Protein AF-A0A5C6PA19-F1 (afdb_monomer)

Foldseek 3Di:
DDPVVVVVVVQVVLLVVLVVVCVPDVVSVPPPVDRSDPDDDDDDDDVVPDDDDPVFDDKDWAADPVQWDDWDDPPPDIDTDGDPVDPRTDIDDDPPDD

Organism: NCBI:txid433684

Nearest PDB structures (foldseek):
  3czv-assembly1_A  TM=8.277E-01  e=5.116E-03  Homo sapiens
  1crm-assembly1_A  TM=8.323E-01  e=7.594E-03  Homo sapiens
  2hfw-assembly1_A  TM=8.216E-01  e=9.252E-03  Homo sapiens
  3uyn-assembly1_A  TM=8.341E-01  e=2.833E-02  Homo sapiens

Structure (mmCIF, N/CA/C/O backbone):
data_AF-A0A5C6PA19-F1
#
_entry.id   AF-A0A5C6PA19-F1
#
loop_
_atom_site.group_PDB
_atom_site.id
_atom_site.type_symbol
_atom_site.label_atom_id
_atom_site.label_alt_id
_atom_site.label_comp_id
_atom_site.label_asym_id
_atom_site.label_entity_id
_atom_site.label_seq_id
_atom_site.pdbx_PDB_ins_code
_atom_site.Cartn_x
_atom_site.Cartn_y
_atom_site.Cartn_z
_atom_site.occupancy
_atom_site.B_iso_or_equiv
_atom_site.auth_seq_id
_atom_site.auth_comp_id
_atom_site.auth_asym_id
_atom_site.auth_atom_id
_atom_site.pdbx_PDB_mode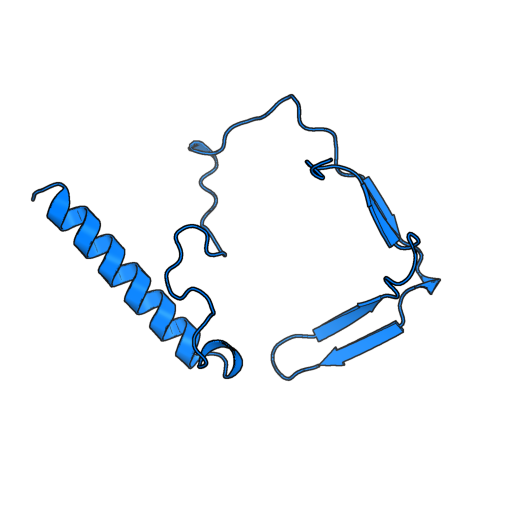l_num
ATOM 1 N N . MET A 1 1 ? -21.056 -23.449 -30.269 1.00 53.66 1 MET A N 1
ATOM 2 C CA . MET A 1 1 ? -19.850 -23.217 -29.449 1.00 53.66 1 MET A CA 1
ATOM 3 C C . MET A 1 1 ? -20.098 -23.839 -28.096 1.00 53.66 1 MET A C 1
ATOM 5 O O . MET A 1 1 ? -21.144 -23.583 -27.508 1.00 53.66 1 MET A O 1
ATOM 9 N N . SER A 1 2 ? -19.210 -24.737 -27.690 1.00 68.88 2 SER A N 1
ATOM 10 C CA . SER A 1 2 ? -19.299 -25.479 -26.436 1.00 68.88 2 SER A CA 1
ATOM 11 C C . SER A 1 2 ? -18.780 -24.629 -25.271 1.00 68.88 2 SER A C 1
ATOM 13 O O . SER A 1 2 ? -17.985 -23.710 -25.463 1.00 68.88 2 SER A O 1
ATOM 15 N N . SER A 1 3 ? -19.197 -24.950 -24.044 1.00 61.25 3 SER A N 1
ATOM 16 C CA . SER A 1 3 ? -18.668 -24.322 -22.822 1.00 61.25 3 SER A CA 1
ATOM 17 C C . SER A 1 3 ? -17.154 -24.527 -22.658 1.00 61.25 3 SER A C 1
ATOM 19 O O . SER A 1 3 ? -16.506 -23.730 -21.983 1.00 61.25 3 SER A O 1
ATOM 21 N N . SER A 1 4 ? -16.596 -25.573 -23.276 1.00 56.31 4 SER A N 1
ATOM 22 C CA . SER A 1 4 ? -15.151 -25.823 -23.354 1.00 56.31 4 SER A CA 1
ATOM 23 C C . SER A 1 4 ? -14.421 -24.753 -24.164 1.00 56.31 4 SER A C 1
ATOM 25 O O . SER A 1 4 ? -13.386 -24.257 -23.731 1.00 56.31 4 SER A O 1
ATOM 27 N N . 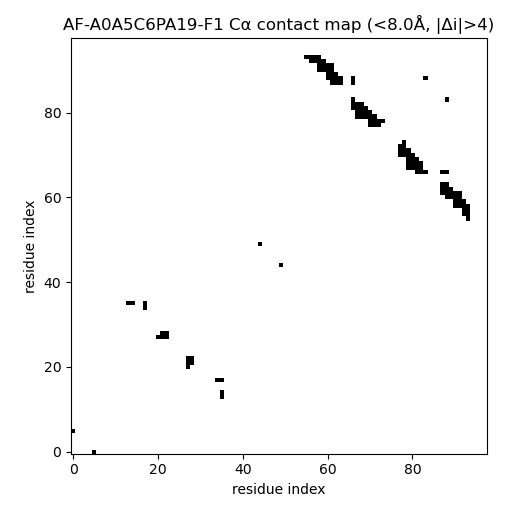ASP A 1 5 ? -15.003 -24.342 -25.291 1.00 48.75 5 ASP A N 1
ATOM 28 C CA . ASP A 1 5 ? -14.379 -23.415 -26.241 1.00 48.75 5 ASP A CA 1
ATOM 29 C C . ASP A 1 5 ? -14.279 -22.005 -25.629 1.00 48.75 5 ASP A C 1
ATOM 31 O O . ASP A 1 5 ? -13.290 -21.299 -25.806 1.00 48.75 5 ASP A O 1
ATOM 3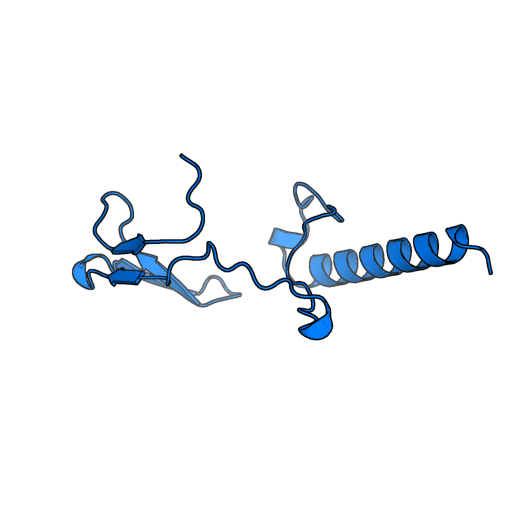5 N N . LEU A 1 6 ? -15.285 -21.618 -24.833 1.00 53.72 6 LEU A N 1
ATOM 36 C CA . LEU A 1 6 ? -15.305 -20.363 -24.071 1.00 53.72 6 LEU A CA 1
ATOM 37 C C . LEU A 1 6 ? -14.227 -20.323 -22.975 1.00 53.72 6 LEU A C 1
ATOM 39 O O . LEU A 1 6 ? -13.579 -19.294 -22.791 1.00 53.72 6 LEU A O 1
ATOM 43 N N . ALA A 1 7 ? -14.020 -21.430 -22.257 1.00 56.28 7 ALA A N 1
ATOM 44 C CA . ALA A 1 7 ? -12.996 -21.521 -21.215 1.00 56.28 7 ALA A CA 1
ATOM 45 C C . ALA A 1 7 ? -11.573 -21.512 -21.802 1.00 56.28 7 ALA A C 1
ATOM 47 O O . ALA A 1 7 ? -10.660 -20.916 -21.226 1.00 56.28 7 ALA A O 1
ATOM 48 N N . GLU A 1 8 ? -11.384 -22.139 -22.964 1.00 56.66 8 GLU A N 1
ATOM 49 C CA . GLU A 1 8 ? -10.104 -22.154 -23.671 1.00 56.66 8 GLU A CA 1
ATOM 50 C C . GLU A 1 8 ? -9.731 -20.760 -24.198 1.00 56.66 8 GLU A C 1
ATOM 52 O O . GLU A 1 8 ? -8.602 -20.310 -23.993 1.00 56.66 8 GLU A O 1
ATOM 57 N N . MET A 1 9 ? -10.689 -20.021 -24.769 1.00 58.91 9 MET A N 1
ATOM 58 C CA . MET A 1 9 ? -10.486 -18.630 -25.201 1.00 58.91 9 MET A CA 1
ATOM 59 C C . MET A 1 9 ? -10.120 -17.698 -24.033 1.00 58.91 9 MET A C 1
ATOM 61 O O . MET A 1 9 ? -9.221 -16.866 -24.169 1.00 58.91 9 MET A O 1
ATOM 65 N N . ASP A 1 10 ? -10.757 -17.866 -22.871 1.00 63.34 10 ASP A N 1
ATOM 66 C CA . ASP A 1 10 ? -10.445 -17.088 -21.665 1.00 63.34 10 ASP A CA 1
ATOM 67 C C . ASP A 1 10 ? -9.040 -17.427 -21.119 1.00 63.34 10 ASP A C 1
ATOM 69 O O . ASP A 1 10 ? -8.277 -16.546 -20.719 1.00 63.34 10 ASP A O 1
ATOM 73 N N . CYS A 1 11 ? -8.625 -18.698 -21.195 1.00 55.12 11 CYS A N 1
ATOM 74 C CA . CYS A 1 11 ? -7.261 -19.121 -20.862 1.00 55.12 11 CYS A CA 1
ATOM 75 C C . CYS A 1 11 ? -6.207 -18.492 -21.790 1.00 55.12 11 CYS A C 1
ATOM 77 O O . CYS A 1 11 ? -5.171 -18.014 -21.318 1.00 55.12 11 CYS A O 1
ATOM 79 N N . VAL A 1 12 ? -6.461 -18.479 -23.102 1.00 60.22 12 VAL A N 1
ATOM 80 C CA . VAL A 1 12 ? -5.556 -17.886 -24.100 1.00 60.22 12 VAL A CA 1
ATOM 81 C C . VAL A 1 12 ? -5.405 -16.383 -23.866 1.00 60.22 12 VAL A C 1
ATOM 83 O O . VAL A 1 12 ? -4.279 -15.898 -23.760 1.00 60.22 12 VAL A O 1
ATOM 86 N N . SER A 1 13 ? -6.510 -15.660 -23.663 1.00 62.59 13 SER A N 1
ATOM 87 C CA . SER A 1 13 ? -6.466 -14.219 -23.394 1.00 62.59 13 SER A CA 1
ATOM 88 C C . SER A 1 13 ? -5.693 -13.882 -22.110 1.00 62.59 13 SER A C 1
ATOM 90 O O . SER A 1 13 ? -4.924 -12.917 -22.084 1.00 62.59 13 SER A O 1
ATOM 92 N N . ARG A 1 14 ? -5.830 -14.694 -21.051 1.00 62.34 14 ARG A N 1
ATOM 93 C CA . ARG A 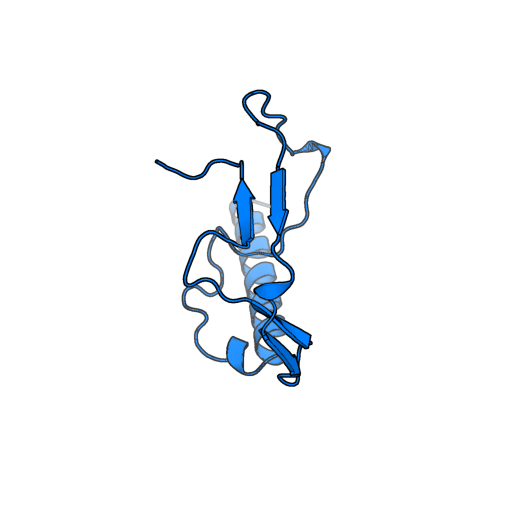1 14 ? -5.066 -14.527 -19.800 1.00 62.34 14 ARG A CA 1
ATOM 94 C C . ARG A 1 14 ? -3.566 -14.757 -19.999 1.00 62.34 14 ARG A C 1
ATOM 96 O O . ARG A 1 14 ? -2.756 -14.040 -19.412 1.00 62.34 14 ARG A O 1
ATOM 103 N N . LYS A 1 15 ? -3.182 -15.724 -20.841 1.00 62.41 15 LYS A N 1
ATOM 104 C CA . LYS A 1 15 ? -1.774 -15.985 -21.188 1.00 62.41 15 LYS A CA 1
ATOM 105 C C . LYS A 1 15 ? -1.154 -14.816 -21.952 1.00 62.41 15 LYS A C 1
ATOM 107 O O . LYS A 1 15 ? -0.034 -14.423 -21.637 1.00 62.41 15 LYS A O 1
ATOM 112 N N . GLU A 1 16 ? -1.873 -14.228 -22.904 1.00 67.69 16 GLU A N 1
ATOM 113 C CA . GLU A 1 16 ? -1.391 -13.067 -23.666 1.00 67.69 16 GLU A CA 1
ATOM 114 C C . GLU A 1 16 ? -1.227 -11.818 -22.788 1.00 67.69 16 GLU A C 1
ATOM 116 O O . GLU A 1 16 ? -0.216 -11.118 -22.884 1.00 67.69 16 GLU A O 1
ATOM 121 N N . ALA A 1 17 ? -2.174 -11.562 -21.879 1.00 64.25 17 ALA A N 1
ATOM 122 C CA . ALA A 1 17 ? -2.074 -10.468 -20.914 1.00 64.25 17 ALA A CA 1
ATOM 123 C C . ALA A 1 17 ? -0.870 -10.645 -19.973 1.00 64.25 17 ALA A C 1
ATOM 125 O O . ALA A 1 17 ? -0.097 -9.705 -19.768 1.00 64.25 17 ALA A O 1
ATOM 126 N N . ALA A 1 18 ? -0.654 -11.864 -19.466 1.00 62.25 18 ALA A N 1
ATOM 127 C CA . ALA A 1 18 ? 0.519 -12.186 -18.661 1.00 62.25 18 ALA A CA 1
ATOM 128 C C . ALA A 1 18 ? 1.819 -11.942 -19.447 1.00 62.25 18 ALA A C 1
ATOM 130 O O . ALA A 1 18 ? 2.704 -11.246 -18.959 1.00 62.25 18 ALA A O 1
ATOM 131 N N . GLN A 1 19 ? 1.912 -12.417 -20.693 1.00 66.19 19 GLN A N 1
ATOM 132 C CA . GLN A 1 19 ? 3.085 -12.207 -21.553 1.00 66.19 19 GLN A CA 1
ATOM 133 C C . GLN A 1 19 ? 3.350 -10.730 -21.868 1.00 66.19 19 GLN A C 1
ATOM 135 O O . GLN A 1 19 ? 4.507 -10.308 -21.912 1.00 66.19 19 GLN A O 1
ATOM 140 N N . ARG A 1 20 ? 2.300 -9.927 -22.080 1.00 66.50 20 ARG A N 1
ATOM 141 C CA . ARG A 1 20 ? 2.433 -8.475 -22.248 1.00 66.50 20 ARG A CA 1
ATOM 142 C C . ARG A 1 20 ? 3.017 -7.841 -20.990 1.00 66.50 20 ARG A C 1
ATOM 144 O O . ARG A 1 20 ? 3.954 -7.058 -21.111 1.00 66.50 20 ARG A O 1
ATOM 151 N N . ASN A 1 21 ? 2.524 -8.213 -19.810 1.00 64.69 21 ASN A N 1
ATOM 152 C CA . ASN A 1 21 ? 3.047 -7.708 -18.544 1.00 64.69 21 ASN A CA 1
ATOM 153 C C . ASN A 1 21 ? 4.518 -8.104 -18.354 1.00 64.69 21 ASN A C 1
ATOM 155 O O . ASN A 1 21 ? 5.336 -7.235 -18.084 1.00 64.69 21 ASN A O 1
ATOM 159 N N . MET A 1 22 ? 4.913 -9.350 -18.638 1.00 65.25 22 MET A N 1
ATOM 160 C CA . MET A 1 22 ? 6.323 -9.779 -18.554 1.00 65.25 22 MET A CA 1
ATOM 161 C C . MET A 1 22 ? 7.281 -8.920 -19.403 1.00 65.25 22 MET A C 1
ATOM 163 O O . MET A 1 22 ? 8.448 -8.760 -19.053 1.00 65.25 22 MET A O 1
ATOM 167 N N . ARG A 1 23 ? 6.811 -8.326 -20.509 1.00 69.06 23 ARG A N 1
ATOM 168 C CA . ARG A 1 23 ? 7.627 -7.442 -21.363 1.00 69.06 23 ARG A CA 1
ATOM 169 C C . ARG A 1 23 ? 7.782 -6.017 -20.821 1.00 69.06 23 ARG A C 1
ATOM 171 O O . ARG A 1 23 ? 8.646 -5.300 -21.313 1.00 69.06 23 ARG A O 1
ATOM 178 N N . LEU A 1 24 ? 6.968 -5.603 -19.849 1.00 69.75 24 LEU A N 1
ATOM 179 C CA . LEU A 1 24 ? 6.941 -4.230 -19.331 1.00 69.75 24 LEU A CA 1
ATOM 180 C C . LEU A 1 24 ? 7.937 -3.981 -18.192 1.00 69.75 24 LEU A C 1
ATOM 182 O O . LEU A 1 24 ? 8.376 -2.847 -18.027 1.00 69.75 24 LEU A O 1
ATOM 186 N N . HIS A 1 25 ? 8.299 -5.007 -17.415 1.00 62.81 25 HIS A N 1
ATOM 187 C CA . HIS A 1 25 ? 9.152 -4.838 -16.239 1.00 62.81 25 HIS A CA 1
ATOM 188 C C . HIS A 1 25 ? 10.092 -6.043 -16.034 1.00 62.81 25 HIS A C 1
ATOM 190 O O . HIS A 1 25 ? 9.613 -7.172 -15.958 1.00 62.81 25 HIS A O 1
ATOM 196 N N . PRO A 1 26 ? 11.412 -5.849 -15.858 1.00 66.06 26 PRO A N 1
ATOM 197 C CA . PRO A 1 26 ? 12.388 -6.912 -15.587 1.00 66.06 26 PRO A CA 1
ATOM 198 C C . PRO A 1 26 ? 12.053 -7.839 -14.403 1.00 66.06 26 PRO A C 1
ATOM 200 O O . PRO A 1 26 ? 12.205 -9.049 -14.527 1.00 66.06 26 PRO A O 1
ATOM 203 N N . MET A 1 27 ? 11.517 -7.337 -13.278 1.00 65.12 27 MET A N 1
ATOM 204 C CA . MET A 1 27 ? 11.005 -8.213 -12.190 1.00 65.12 27 MET A CA 1
ATOM 205 C C . MET A 1 27 ? 9.842 -9.124 -12.613 1.00 65.12 27 MET A C 1
ATOM 207 O O . MET A 1 27 ? 9.598 -10.131 -11.961 1.00 65.12 27 MET A O 1
ATOM 211 N N . TRP A 1 28 ? 9.127 -8.799 -13.690 1.00 66.38 28 TRP A N 1
ATOM 212 C CA . TRP A 1 28 ? 8.079 -9.652 -14.250 1.00 66.38 28 TRP A CA 1
ATOM 213 C C . TRP A 1 28 ? 8.623 -10.612 -15.321 1.00 66.38 28 TRP A C 1
ATOM 215 O O . TRP A 1 28 ? 7.865 -11.425 -15.832 1.00 66.38 28 TRP A O 1
ATOM 225 N N . GLN A 1 29 ? 9.919 -10.550 -15.663 1.00 57.53 29 GLN A N 1
ATOM 226 C CA . GLN A 1 29 ? 10.570 -11.465 -16.616 1.00 57.53 29 GLN A CA 1
ATOM 227 C C . GLN A 1 29 ? 11.050 -12.771 -15.973 1.00 57.53 29 GLN A C 1
ATOM 229 O O . GLN A 1 29 ? 11.234 -13.766 -16.674 1.00 57.53 29 GLN A O 1
ATOM 234 N N . GLN A 1 30 ? 11.266 -12.785 -14.655 1.00 57.91 30 GLN A N 1
ATOM 235 C CA . GLN A 1 30 ? 11.497 -14.029 -13.920 1.00 57.91 30 GLN A CA 1
ATOM 236 C C . GLN A 1 30 ? 10.182 -14.814 -13.826 1.00 57.91 30 GLN A C 1
ATOM 238 O O . GLN A 1 30 ? 9.115 -14.219 -14.003 1.00 57.91 30 GLN A O 1
ATOM 243 N N . PRO A 1 31 ? 10.207 -16.133 -13.556 1.00 54.41 31 PRO A N 1
ATOM 244 C CA . PRO A 1 31 ? 8.983 -16.853 -13.256 1.00 54.41 31 PRO A CA 1
ATOM 245 C C . PRO A 1 31 ? 8.299 -16.141 -12.088 1.00 54.41 31 PRO A C 1
ATOM 247 O O . PRO A 1 31 ? 8.753 -16.226 -10.948 1.00 54.41 31 PRO A O 1
ATOM 250 N N . ILE A 1 32 ? 7.221 -15.402 -12.374 1.00 57.75 32 ILE A N 1
ATOM 251 C CA . ILE A 1 32 ? 6.256 -14.996 -11.353 1.00 57.75 32 ILE A CA 1
ATOM 252 C C . ILE A 1 32 ? 5.963 -16.294 -10.609 1.00 57.75 32 ILE A C 1
ATOM 254 O O . ILE A 1 32 ? 5.709 -17.295 -11.269 1.00 57.75 32 ILE A O 1
ATOM 258 N N . ALA A 1 33 ? 6.058 -16.334 -9.280 1.00 56.19 33 ALA A N 1
ATOM 259 C CA . ALA A 1 33 ? 5.949 -17.602 -8.548 1.00 56.19 33 ALA A CA 1
ATOM 260 C C . ALA A 1 33 ? 4.670 -18.395 -8.914 1.00 56.19 33 ALA A C 1
ATOM 262 O O . ALA A 1 33 ? 4.640 -19.615 -8.773 1.00 56.19 33 ALA A O 1
ATOM 263 N N . VAL A 1 34 ? 3.645 -17.710 -9.452 1.00 56.38 34 VAL A N 1
ATOM 264 C CA . VAL A 1 34 ? 2.438 -18.301 -10.042 1.00 56.38 34 VAL A CA 1
ATOM 265 C C . VAL A 1 34 ? 1.969 -17.515 -11.294 1.00 56.38 34 VAL A C 1
ATOM 267 O O . VAL A 1 34 ? 1.037 -16.708 -11.198 1.00 56.38 34 VAL A O 1
ATOM 270 N N . PRO A 1 35 ? 2.556 -17.701 -12.496 1.00 56.69 35 PRO A N 1
ATOM 271 C CA . PRO A 1 35 ? 2.092 -17.019 -13.702 1.00 56.69 35 PRO A CA 1
ATOM 272 C C . PRO A 1 35 ? 0.735 -17.609 -14.111 1.00 56.69 35 PRO A C 1
ATOM 274 O O . PRO A 1 35 ? 0.625 -18.809 -14.354 1.00 56.69 35 PRO A O 1
ATOM 277 N N . GLY A 1 36 ? -0.310 -16.780 -14.175 1.00 59.91 36 GLY A N 1
ATOM 278 C CA . GLY A 1 36 ? -1.669 -17.244 -14.488 1.00 59.91 36 GLY A CA 1
ATOM 279 C C . GLY A 1 36 ? -2.404 -17.908 -13.317 1.00 59.91 36 GLY A C 1
ATOM 280 O O . GLY A 1 36 ? -3.345 -18.670 -13.541 1.00 59.91 36 GLY A O 1
ATOM 281 N N . GLY A 1 37 ? -1.994 -17.633 -12.074 1.00 67.94 37 GLY A N 1
ATOM 282 C CA . GLY A 1 37 ? -2.733 -18.060 -10.886 1.00 67.94 37 GLY A CA 1
ATOM 283 C C . GLY A 1 37 ? -4.184 -17.556 -10.878 1.00 67.94 37 GLY A C 1
ATOM 284 O O . GLY A 1 37 ? -4.489 -16.471 -11.364 1.00 67.94 37 GLY A O 1
ATOM 285 N N . HIS A 1 38 ? -5.087 -18.343 -10.296 1.00 77.00 38 HIS A N 1
ATOM 286 C CA . HIS A 1 38 ? -6.520 -18.035 -10.203 1.00 77.00 38 HIS A CA 1
ATOM 287 C C . HIS A 1 38 ? -6.861 -16.768 -9.387 1.00 77.00 38 HIS A C 1
ATOM 289 O O . HIS A 1 38 ? -7.943 -16.220 -9.570 1.00 77.00 38 HIS A O 1
ATOM 295 N N . CYS A 1 39 ? -5.935 -16.279 -8.552 1.00 83.06 39 CYS A N 1
ATOM 296 C CA . CYS A 1 39 ? -6.106 -15.117 -7.668 1.00 83.06 39 CYS A CA 1
ATOM 297 C C . CYS A 1 39 ? -5.097 -13.991 -7.973 1.00 83.06 39 CYS A C 1
ATOM 299 O O . CYS A 1 39 ? -4.462 -13.457 -7.067 1.00 83.06 39 CYS A O 1
ATOM 301 N N . GLN A 1 40 ? -4.868 -13.682 -9.251 1.00 81.94 40 GLN A N 1
ATOM 302 C CA . GLN A 1 40 ? -3.998 -12.569 -9.652 1.00 81.94 40 GLN A CA 1
ATOM 303 C C . GLN A 1 40 ? -4.745 -11.226 -9.621 1.00 81.94 40 GLN A C 1
ATOM 305 O O . GLN A 1 40 ? -5.895 -11.142 -10.044 1.00 81.94 40 GLN A O 1
ATOM 310 N N . SER A 1 41 ? -4.043 -10.181 -9.183 1.00 84.12 41 SER A N 1
ATOM 311 C CA . SER A 1 41 ? -4.453 -8.774 -9.286 1.00 84.1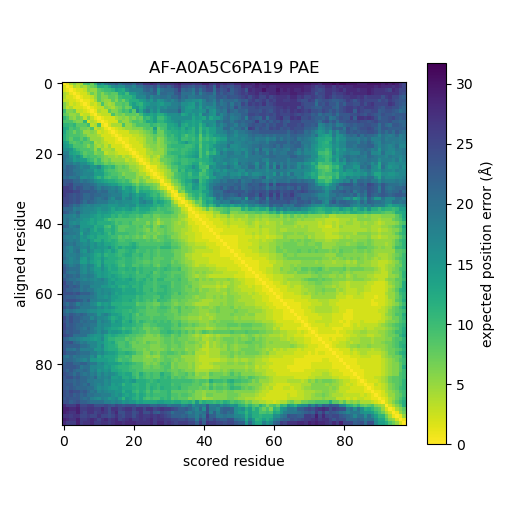2 41 SER A CA 1
ATOM 312 C C . SER A 1 41 ? -3.674 -8.066 -10.411 1.00 84.12 41 SER A C 1
ATOM 314 O O . SER A 1 41 ? -2.581 -8.521 -10.758 1.00 84.12 41 SER A O 1
ATOM 316 N N . PRO A 1 42 ? -4.167 -6.938 -10.962 1.00 87.56 42 PRO A N 1
ATOM 317 C CA . PRO A 1 42 ? -5.463 -6.312 -10.680 1.00 87.56 42 PRO A CA 1
ATOM 318 C C . PRO A 1 42 ? -6.641 -7.083 -11.302 1.00 87.56 42 PRO A C 1
ATOM 320 O O . PRO A 1 42 ? -6.465 -7.821 -12.269 1.00 87.56 42 PRO A O 1
ATOM 323 N N . ILE A 1 43 ? -7.848 -6.871 -10.763 1.00 86.69 43 ILE A N 1
ATOM 324 C CA . ILE A 1 43 ? -9.113 -7.370 -11.327 1.00 86.69 43 ILE A CA 1
ATOM 325 C C . ILE A 1 43 ? -10.040 -6.207 -11.693 1.00 86.69 43 ILE A C 1
ATOM 327 O O . ILE A 1 43 ? -9.948 -5.127 -11.110 1.00 86.69 43 ILE A O 1
ATOM 331 N N . ASP A 1 44 ? -10.963 -6.449 -12.621 1.00 90.94 44 ASP A N 1
ATOM 332 C CA . ASP A 1 44 ? -12.066 -5.527 -12.897 1.00 90.94 44 ASP A CA 1
ATOM 333 C C . ASP A 1 44 ? -13.195 -5.731 -11.873 1.00 90.94 44 ASP A C 1
ATOM 335 O O . ASP A 1 44 ? -13.824 -6.794 -11.812 1.00 90.94 44 ASP A O 1
ATOM 339 N N . ILE A 1 45 ? -13.437 -4.723 -11.032 1.00 94.12 45 ILE A N 1
ATOM 340 C CA . ILE A 1 45 ? -14.466 -4.784 -9.989 1.00 94.12 45 ILE A CA 1
ATOM 341 C C . ILE A 1 45 ? -15.829 -4.482 -10.615 1.00 94.12 45 ILE A C 1
ATOM 343 O O . ILE A 1 45 ? -16.230 -3.332 -10.799 1.00 94.12 45 ILE A O 1
ATOM 347 N 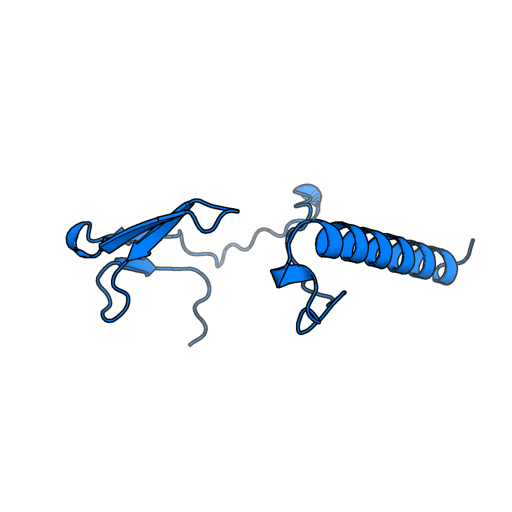N . VAL A 1 46 ? -16.598 -5.536 -10.883 1.00 94.94 46 VAL A N 1
ATOM 348 C CA . VAL A 1 46 ? -17.972 -5.410 -11.382 1.00 94.94 46 VAL A CA 1
ATOM 349 C C . VAL A 1 46 ? -18.932 -5.207 -10.209 1.00 94.94 46 VAL A C 1
ATOM 351 O O . VAL A 1 46 ? -19.368 -6.173 -9.589 1.00 94.94 46 VAL A O 1
ATOM 354 N N . VAL A 1 47 ? -19.330 -3.958 -9.946 1.00 93.94 47 VAL A N 1
ATOM 355 C CA . VAL A 1 47 ? -20.202 -3.569 -8.810 1.00 93.94 47 VAL A CA 1
ATOM 356 C C . VAL A 1 47 ? -21.486 -4.407 -8.712 1.00 93.94 47 VAL A C 1
ATOM 358 O O . VAL A 1 47 ? -21.919 -4.781 -7.633 1.00 93.94 47 VAL A O 1
ATOM 361 N N . ARG A 1 48 ? -22.104 -4.785 -9.837 1.00 96.00 48 ARG A N 1
ATOM 362 C CA . ARG A 1 48 ? -23.322 -5.625 -9.818 1.00 96.00 48 ARG A CA 1
ATOM 363 C C . ARG A 1 48 ? -23.080 -7.076 -9.386 1.00 96.00 48 ARG A C 1
ATOM 365 O O . ARG A 1 48 ? -24.039 -7.784 -9.101 1.00 96.00 48 ARG A O 1
ATOM 372 N N . LYS A 1 49 ? -21.825 -7.526 -9.406 1.00 94.94 49 LYS A N 1
ATOM 373 C CA . LYS A 1 49 ? -21.386 -8.857 -8.969 1.00 94.94 49 LYS A CA 1
ATOM 374 C C . LYS A 1 49 ? -20.708 -8.822 -7.595 1.00 94.94 49 LYS A C 1
ATOM 376 O O . LYS A 1 49 ? -20.377 -9.886 -7.082 1.00 94.94 49 LYS A O 1
ATOM 381 N N . SER A 1 50 ? -20.477 -7.643 -7.011 1.00 93.56 50 SER A N 1
ATOM 382 C CA . SER A 1 50 ? -19.918 -7.542 -5.663 1.00 93.56 50 SER A CA 1
ATOM 383 C C . SER A 1 50 ? -20.971 -7.905 -4.622 1.00 93.56 50 SER A C 1
ATOM 385 O O . SER A 1 50 ? -22.143 -7.560 -4.773 1.00 93.56 50 SER A O 1
ATOM 387 N N . VAL A 1 51 ? -20.543 -8.564 -3.552 1.00 94.69 51 VAL A N 1
ATOM 388 C CA . VAL A 1 51 ? -21.408 -8.970 -2.444 1.00 94.69 51 VAL A CA 1
ATOM 389 C C . VAL A 1 51 ? -21.253 -7.962 -1.311 1.00 94.69 51 VAL A C 1
ATOM 391 O O . VAL A 1 51 ? -20.133 -7.675 -0.895 1.00 94.69 51 VAL A O 1
ATOM 394 N N . PHE A 1 52 ? -22.368 -7.414 -0.824 1.00 92.50 52 PHE A N 1
ATOM 395 C CA . PHE A 1 52 ? -22.362 -6.631 0.409 1.00 92.50 52 PHE A CA 1
ATOM 396 C C . PHE A 1 52 ? -22.267 -7.583 1.599 1.00 92.50 52 PHE A C 1
ATOM 398 O O . PHE A 1 52 ? -23.130 -8.443 1.771 1.00 92.50 52 PHE A O 1
ATOM 405 N N . ASP A 1 53 ? -21.237 -7.405 2.413 1.00 91.56 53 ASP A N 1
ATOM 406 C CA . ASP A 1 53 ? -21.075 -8.111 3.675 1.00 91.56 53 ASP A CA 1
ATOM 407 C C . ASP A 1 53 ? -21.305 -7.115 4.820 1.00 91.56 53 ASP A C 1
ATOM 409 O O . ASP A 1 53 ? -20.598 -6.121 4.947 1.00 91.56 53 ASP A O 1
ATOM 4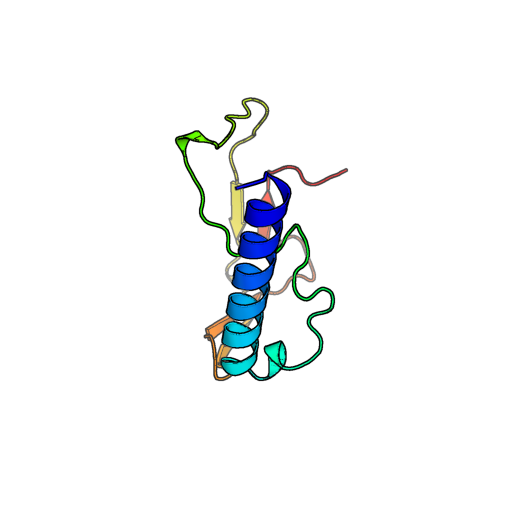13 N N . SER A 1 54 ? -22.345 -7.343 5.627 1.00 91.25 54 SER A N 1
ATOM 414 C CA . SER A 1 54 ? -22.712 -6.478 6.756 1.00 91.25 54 SER A CA 1
ATOM 415 C C . SER A 1 54 ? -21.922 -6.765 8.030 1.00 91.25 54 SER A C 1
ATOM 417 O O . SER A 1 54 ? -21.990 -5.977 8.970 1.00 91.25 54 SER A O 1
ATOM 419 N N . ALA A 1 55 ? -21.205 -7.893 8.099 1.00 89.94 55 ALA A N 1
ATOM 420 C CA . ALA A 1 55 ? -20.285 -8.178 9.201 1.00 89.94 55 ALA A CA 1
ATOM 421 C C . ALA A 1 55 ? -19.031 -7.296 9.120 1.00 89.94 55 ALA A C 1
ATOM 423 O O . ALA A 1 55 ? -18.206 -7.269 10.040 1.00 89.94 55 ALA A O 1
ATOM 424 N N . LEU A 1 56 ? -18.907 -6.557 8.017 1.00 87.38 56 LEU A N 1
ATOM 425 C CA . LEU A 1 56 ? -17.785 -5.713 7.758 1.00 87.38 56 LEU A CA 1
ATOM 426 C C . LEU A 1 56 ? -17.731 -4.510 8.763 1.00 87.38 56 LEU A C 1
ATOM 428 O O . LEU A 1 56 ? -18.574 -3.619 8.714 1.00 87.38 56 LEU A O 1
ATOM 432 N N . LYS A 1 57 ? -16.676 -4.414 9.606 1.00 87.88 57 LYS A N 1
ATOM 433 C CA . LYS A 1 57 ? -16.282 -3.232 10.424 1.00 87.88 57 LYS A CA 1
ATOM 434 C C . LYS A 1 57 ? -15.545 -2.095 9.661 1.00 87.88 57 LYS A C 1
ATOM 436 O O . LYS A 1 57 ? -14.617 -2.380 8.927 1.00 87.88 57 LYS A O 1
ATOM 441 N N . PRO A 1 58 ? -15.834 -0.803 9.889 1.00 88.69 58 PRO A N 1
ATOM 442 C CA . PRO A 1 58 ? -15.165 0.299 9.177 1.00 88.69 58 PRO A CA 1
ATOM 443 C C . PRO A 1 58 ? -13.638 0.334 9.356 1.00 88.69 58 PRO A C 1
ATOM 445 O O . PRO A 1 58 ? -13.189 0.365 10.496 1.00 88.69 58 PRO A O 1
ATOM 448 N N . LEU A 1 59 ? -12.881 0.440 8.252 1.00 89.44 59 LEU A N 1
ATOM 449 C CA . LEU A 1 59 ? -11.418 0.591 8.259 1.00 89.44 59 LEU A CA 1
ATOM 450 C C . LEU A 1 59 ? -10.991 1.822 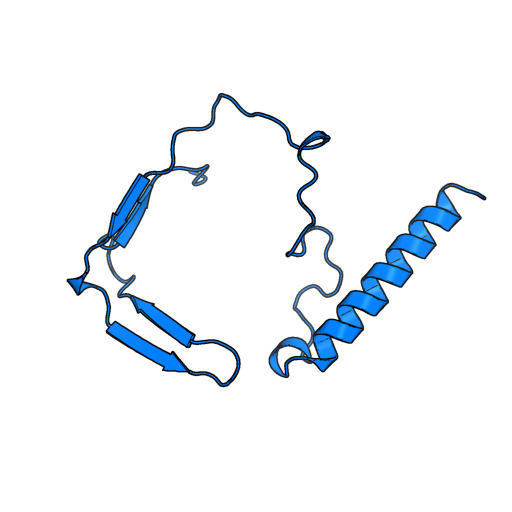9.075 1.00 89.44 59 LEU A C 1
ATOM 452 O O . LEU A 1 59 ? -11.488 2.927 8.847 1.00 89.44 59 LEU A O 1
ATOM 456 N N . ALA A 1 60 ? -10.035 1.633 9.980 1.00 89.44 60 ALA A N 1
ATOM 457 C CA . ALA A 1 60 ? -9.432 2.671 10.800 1.00 89.44 60 ALA A CA 1
ATOM 458 C C . ALA A 1 60 ? -7.912 2.687 10.601 1.00 89.44 60 ALA A C 1
ATOM 460 O O . ALA A 1 60 ? -7.276 1.654 10.399 1.00 89.44 60 ALA A O 1
ATOM 461 N N . THR A 1 61 ? -7.327 3.879 10.635 1.00 91.19 61 THR A N 1
ATOM 462 C CA . THR A 1 61 ? -5.898 4.085 10.389 1.00 91.19 61 THR A CA 1
ATOM 463 C C . THR A 1 61 ? -5.292 4.874 11.534 1.00 91.19 61 THR A C 1
ATOM 465 O O . THR A 1 61 ? -5.848 5.908 11.908 1.00 91.19 61 THR A O 1
ATOM 468 N N . ASP A 1 62 ? -4.152 4.422 12.036 1.00 92.31 62 ASP A N 1
ATOM 469 C CA . ASP A 1 62 ? -3.325 5.160 12.983 1.00 92.31 62 ASP A CA 1
ATOM 470 C C . ASP A 1 62 ? -1.933 5.295 12.372 1.00 92.31 62 ASP A C 1
ATOM 472 O O . ASP A 1 62 ? -1.291 4.285 12.101 1.00 92.31 62 ASP A O 1
ATOM 476 N N . TYR A 1 63 ? -1.515 6.518 12.058 1.00 94.56 63 TYR A N 1
ATOM 477 C CA . TYR A 1 63 ? -0.256 6.778 11.364 1.00 94.56 63 TYR A CA 1
ATOM 478 C C . TYR A 1 63 ? 0.602 7.721 12.190 1.00 94.56 63 TYR A C 1
ATOM 480 O O . TYR A 1 63 ? 0.244 8.887 12.377 1.00 94.56 63 TYR A O 1
ATOM 488 N N . ASP A 1 64 ? 1.764 7.234 12.606 1.00 95.50 64 ASP A N 1
ATOM 489 C CA . ASP A 1 64 ? 2.779 8.047 13.253 1.00 95.50 64 ASP A CA 1
ATOM 490 C C . ASP A 1 64 ? 3.715 8.653 12.189 1.00 95.50 64 ASP A C 1
ATOM 492 O O . ASP A 1 64 ? 4.477 7.920 11.547 1.00 95.50 64 ASP A O 1
ATOM 496 N N . PRO A 1 65 ? 3.704 9.981 11.967 1.00 94.31 65 PRO A N 1
ATOM 497 C CA . PRO A 1 65 ? 4.579 10.614 10.985 1.00 94.31 65 PRO A CA 1
ATOM 498 C C . PRO A 1 65 ? 6.071 10.445 11.313 1.00 94.31 65 PRO A C 1
ATOM 500 O O . PRO A 1 65 ? 6.887 10.531 10.395 1.00 94.31 65 PRO A O 1
ATOM 503 N N . GLU A 1 66 ? 6.437 10.172 12.572 1.00 95.81 66 GLU A N 1
ATOM 504 C CA . GLU A 1 66 ? 7.825 9.913 12.976 1.00 95.81 66 GLU A CA 1
ATOM 505 C C . GLU A 1 66 ? 8.356 8.574 12.445 1.00 95.81 66 GLU A C 1
ATOM 507 O O . GLU A 1 66 ? 9.566 8.364 12.405 1.00 95.81 66 GLU A O 1
ATOM 512 N N . THR A 1 67 ? 7.474 7.681 11.986 1.00 95.75 67 THR A N 1
ATOM 513 C CA . THR A 1 67 ? 7.873 6.404 11.373 1.00 95.75 67 THR A CA 1
ATOM 514 C C . THR A 1 67 ? 8.286 6.538 9.908 1.00 95.75 67 THR A C 1
ATOM 516 O O . THR A 1 67 ? 8.831 5.590 9.355 1.00 95.75 67 THR A O 1
ATOM 519 N N . CYS A 1 68 ? 8.061 7.684 9.255 1.00 96.25 68 CYS A N 1
ATOM 520 C CA . CYS A 1 68 ? 8.469 7.904 7.865 1.00 96.25 68 CYS A CA 1
ATOM 521 C C . CYS A 1 68 ? 10.000 8.005 7.754 1.00 96.25 68 CYS A C 1
ATOM 523 O O . CYS A 1 68 ? 10.609 8.881 8.367 1.00 96.25 68 CYS A O 1
ATOM 525 N N . GLN A 1 69 ? 10.623 7.140 6.950 1.00 95.75 69 GLN A N 1
ATOM 526 C CA . GLN A 1 69 ? 12.082 7.056 6.852 1.00 95.75 69 GLN A CA 1
ATOM 527 C C . GLN A 1 69 ? 12.632 7.717 5.587 1.00 95.75 69 GLN A C 1
ATOM 529 O O . GLN A 1 69 ? 13.401 8.676 5.657 1.00 95.75 69 GLN A O 1
ATOM 534 N N . GLN A 1 70 ? 12.272 7.190 4.414 1.00 95.62 70 GLN A N 1
ATOM 535 C CA . GLN A 1 70 ? 12.873 7.611 3.148 1.00 95.62 70 GLN A CA 1
ATOM 536 C C . GLN A 1 70 ? 11.925 7.475 1.960 1.00 95.62 70 GLN A C 1
ATOM 538 O O . GLN A 1 70 ? 11.038 6.624 1.930 1.00 95.62 70 GLN A O 1
ATOM 543 N N . ILE A 1 71 ? 12.158 8.314 0.948 1.00 97.12 71 ILE A N 1
ATOM 544 C CA . ILE A 1 71 ? 11.516 8.235 -0.364 1.00 97.12 71 ILE A CA 1
ATOM 545 C C . ILE A 1 71 ? 12.549 7.833 -1.414 1.00 97.12 71 ILE A C 1
ATOM 547 O O . ILE A 1 71 ? 13.635 8.410 -1.479 1.00 97.12 71 ILE A O 1
ATOM 551 N N . TRP A 1 72 ? 12.210 6.865 -2.262 1.00 95.12 72 TRP A N 1
ATOM 552 C CA . TRP A 1 72 ? 13.121 6.362 -3.286 1.00 95.12 72 TRP A CA 1
ATOM 553 C C . TRP A 1 72 ? 12.415 6.062 -4.606 1.00 95.12 72 TRP A C 1
ATOM 555 O O . TRP A 1 72 ? 11.248 5.678 -4.653 1.00 95.12 72 TRP A O 1
ATOM 565 N N . ASN A 1 73 ? 13.144 6.269 -5.703 1.00 94.56 73 ASN A N 1
ATOM 566 C CA . ASN A 1 73 ? 12.715 5.953 -7.061 1.00 94.56 73 ASN A CA 1
ATOM 567 C C . ASN A 1 73 ? 13.501 4.734 -7.551 1.00 94.56 73 ASN A C 1
ATOM 569 O O . ASN A 1 73 ? 14.721 4.803 -7.689 1.00 94.56 73 ASN A O 1
ATOM 573 N N . ASN A 1 74 ? 12.804 3.635 -7.829 1.00 88.06 74 ASN A N 1
ATOM 574 C CA . ASN A 1 74 ? 13.417 2.391 -8.305 1.00 88.06 74 ASN A CA 1
ATOM 575 C C . ASN A 1 74 ? 13.437 2.255 -9.844 1.00 88.06 74 ASN A C 1
ATOM 577 O O . ASN A 1 74 ? 13.774 1.193 -10.364 1.00 88.06 74 ASN A O 1
ATOM 581 N N . GLY A 1 75 ? 13.047 3.306 -10.571 1.00 89.00 75 GLY A N 1
ATOM 582 C CA . GLY A 1 75 ? 12.887 3.329 -12.026 1.00 89.00 75 GLY A CA 1
ATOM 583 C C . GLY A 1 75 ? 11.475 2.999 -12.524 1.00 89.00 75 GLY A C 1
ATOM 584 O O . GLY A 1 75 ? 11.219 3.143 -13.718 1.00 89.00 75 GLY A O 1
ATOM 585 N N . TYR A 1 76 ? 10.555 2.603 -11.636 1.00 83.50 76 TYR A N 1
ATOM 586 C CA . TYR A 1 76 ? 9.192 2.168 -11.986 1.00 83.50 76 TYR A CA 1
ATOM 587 C C . TYR A 1 76 ? 8.108 2.828 -11.132 1.00 83.50 76 TYR A C 1
ATOM 589 O O . TYR A 1 76 ? 7.015 3.109 -11.622 1.00 83.50 76 TYR A O 1
ATOM 597 N N . SER A 1 77 ? 8.414 3.098 -9.866 1.00 88.50 77 SER A N 1
ATOM 598 C CA . SER A 1 77 ? 7.548 3.799 -8.924 1.00 88.50 77 SER A CA 1
ATOM 599 C C . SER A 1 77 ? 8.375 4.635 -7.950 1.00 88.50 77 SER A C 1
ATOM 601 O O . SER A 1 77 ? 9.571 4.401 -7.759 1.00 88.50 77 SER A O 1
ATOM 603 N N . PHE A 1 78 ? 7.712 5.585 -7.296 1.00 95.06 78 PHE A N 1
ATOM 604 C CA . PHE A 1 78 ? 8.226 6.211 -6.085 1.00 95.06 78 PHE A CA 1
ATOM 605 C C . PHE A 1 78 ? 7.669 5.454 -4.886 1.00 95.06 78 PHE A C 1
ATOM 607 O O . PHE A 1 78 ? 6.462 5.226 -4.810 1.00 95.06 78 PHE A O 1
ATOM 614 N N . LEU A 1 79 ? 8.550 5.041 -3.985 1.00 95.06 79 LEU A N 1
ATOM 615 C CA . LEU A 1 79 ? 8.209 4.325 -2.766 1.00 95.06 79 LEU A CA 1
ATOM 616 C C . LEU A 1 79 ? 8.525 5.217 -1.574 1.00 95.06 79 LEU A C 1
ATOM 618 O O . LEU A 1 79 ? 9.541 5.911 -1.574 1.00 95.06 79 LEU A O 1
ATOM 622 N N . VAL A 1 80 ? 7.657 5.177 -0.570 1.00 96.00 80 VAL A N 1
ATOM 623 C CA . VAL A 1 80 ? 7.894 5.776 0.742 1.00 96.00 80 VAL A CA 1
ATOM 624 C C . VAL A 1 80 ? 7.988 4.631 1.734 1.00 96.00 80 VAL A C 1
ATOM 626 O O . VAL A 1 80 ? 7.109 3.771 1.770 1.00 96.00 80 VAL A O 1
ATOM 629 N N . GLU A 1 81 ? 9.075 4.600 2.487 1.00 95.62 81 GLU A N 1
ATOM 630 C CA . GLU A 1 81 ? 9.351 3.578 3.487 1.00 95.62 81 GLU A CA 1
ATOM 631 C C . GLU A 1 81 ? 9.017 4.094 4.885 1.00 95.62 81 GLU A C 1
ATOM 633 O O . GLU A 1 81 ? 9.322 5.242 5.223 1.00 95.62 81 GLU A O 1
ATOM 638 N N . TYR A 1 82 ? 8.402 3.227 5.685 1.00 96.12 82 TYR A N 1
ATOM 639 C CA . TYR A 1 82 ? 8.026 3.475 7.072 1.00 96.12 82 TYR A CA 1
ATOM 640 C C . TYR A 1 82 ? 8.683 2.424 7.978 1.00 96.12 82 TYR A C 1
ATOM 642 O O . TYR A 1 82 ? 8.894 1.296 7.546 1.00 96.12 82 TYR A O 1
ATOM 650 N N . ASP A 1 83 ? 9.006 2.787 9.222 1.00 95.31 83 ASP A N 1
ATOM 651 C CA . ASP A 1 83 ? 9.424 1.846 10.270 1.00 95.31 83 ASP A CA 1
ATOM 652 C C . ASP A 1 83 ? 8.257 0.940 10.682 1.00 95.31 83 ASP A C 1
ATOM 654 O O . ASP A 1 83 ? 7.282 1.405 11.273 1.00 95.31 83 ASP A O 1
ATOM 658 N N . ASP A 1 84 ? 8.373 -0.348 10.358 1.00 93.00 84 ASP A N 1
ATOM 659 C CA . ASP A 1 84 ? 7.411 -1.406 10.668 1.00 93.00 84 ASP A CA 1
ATOM 660 C C . ASP A 1 84 ? 7.882 -2.332 11.804 1.00 93.00 84 ASP A C 1
ATOM 662 O O . ASP A 1 84 ? 7.260 -3.358 12.078 1.00 93.00 84 ASP A O 1
ATOM 666 N N . SER A 1 85 ? 8.960 -1.969 12.510 1.00 93.81 85 SER A N 1
ATOM 667 C CA . SER A 1 85 ? 9.493 -2.768 13.622 1.00 93.81 85 SER A CA 1
ATOM 668 C C . SER A 1 85 ? 8.621 -2.739 14.886 1.00 93.81 85 SER A C 1
ATOM 670 O O . SER A 1 85 ? 8.805 -3.566 15.784 1.00 93.81 85 SER A O 1
ATOM 672 N N . ALA A 1 86 ? 7.677 -1.797 14.967 1.00 91.25 86 ALA A N 1
ATOM 673 C CA . ALA A 1 86 ? 6.722 -1.645 16.056 1.00 91.25 86 ALA A CA 1
ATOM 674 C C . ALA A 1 86 ? 5.357 -1.164 15.538 1.00 91.25 86 ALA A C 1
ATOM 676 O O . ALA A 1 86 ? 5.264 -0.514 14.497 1.00 91.25 86 ALA A O 1
ATOM 677 N N . ASP A 1 87 ? 4.305 -1.403 16.322 1.00 89.25 87 ASP A N 1
ATOM 678 C CA . ASP A 1 87 ? 2.919 -1.038 15.997 1.00 89.25 87 ASP A CA 1
ATOM 679 C C . ASP A 1 87 ? 2.648 0.470 16.187 1.00 89.25 87 ASP A C 1
ATOM 681 O O . ASP A 1 87 ? 1.855 0.877 17.034 1.00 89.25 87 ASP A O 1
ATOM 685 N N . LYS A 1 88 ? 3.345 1.316 15.423 1.00 91.19 88 LYS A N 1
ATOM 686 C CA . LYS A 1 88 ? 3.201 2.786 15.448 1.00 91.19 88 LYS A CA 1
ATOM 687 C C . LYS A 1 88 ? 2.418 3.347 14.261 1.00 91.19 88 LYS A C 1
ATOM 689 O O . LYS A 1 88 ? 1.838 4.421 14.355 1.00 91.19 88 LYS A O 1
ATOM 694 N N . SER A 1 89 ? 2.401 2.614 13.152 1.00 90.50 89 SER A N 1
ATOM 695 C CA . SER A 1 89 ? 1.656 2.957 11.942 1.00 90.50 89 SER A CA 1
ATOM 696 C C . SER A 1 89 ? 0.849 1.740 11.505 1.00 90.50 89 SER A C 1
ATOM 698 O O . SER A 1 89 ? 1.368 0.853 10.832 1.00 90.50 89 SER A O 1
ATOM 700 N N . SER A 1 90 ? -0.411 1.660 11.931 1.00 89.56 90 SER A N 1
ATOM 701 C CA . SER A 1 90 ? -1.249 0.470 11.784 1.00 89.56 90 SER A CA 1
ATOM 702 C C . SER A 1 90 ? -2.552 0.739 11.029 1.00 89.56 90 SER A C 1
ATOM 704 O O . SER A 1 90 ? -3.167 1.807 11.102 1.00 89.56 90 SER A O 1
ATOM 706 N N . LEU A 1 91 ? -2.994 -0.281 10.295 1.00 89.06 91 LEU A N 1
ATOM 707 C CA . LEU A 1 91 ? -4.323 -0.355 9.701 1.00 89.06 91 LEU A CA 1
ATOM 708 C C . LEU A 1 91 ? -5.163 -1.306 10.546 1.00 89.06 91 LEU A C 1
ATOM 710 O O . LEU A 1 91 ? -4.916 -2.511 10.574 1.00 89.06 91 LEU A O 1
ATOM 714 N N . THR A 1 92 ? -6.163 -0.774 11.236 1.00 81.00 92 THR A N 1
ATOM 715 C CA . THR A 1 92 ? -7.062 -1.567 12.068 1.00 81.00 92 THR A CA 1
ATOM 716 C C . THR A 1 92 ? -8.390 -1.792 11.339 1.00 81.00 92 THR A C 1
ATOM 718 O O . THR A 1 92 ? -9.028 -0.865 10.851 1.00 81.00 92 THR A O 1
ATOM 721 N N . SER A 1 93 ? -8.801 -3.066 11.278 1.00 67.19 93 SER A N 1
ATOM 722 C CA . SER A 1 93 ? -10.000 -3.654 10.636 1.00 67.19 93 SER A CA 1
ATOM 723 C C . SER A 1 93 ? -10.036 -3.822 9.096 1.00 67.19 93 SER A C 1
ATOM 725 O O . SER A 1 93 ? -10.362 -2.909 8.349 1.00 67.19 93 SER A O 1
ATOM 727 N N . PHE A 1 94 ? -9.765 -5.055 8.633 1.00 61.56 94 PHE A N 1
ATOM 728 C CA . PHE A 1 94 ? -10.677 -5.986 7.926 1.00 61.56 94 PHE A CA 1
ATOM 729 C C . PHE A 1 94 ? -10.009 -7.336 7.653 1.00 61.56 94 PHE A C 1
ATOM 731 O O . PHE A 1 94 ? -8.801 -7.329 7.455 1.00 61.56 94 PHE A O 1
ATOM 738 N N . PRO A 1 95 ? -10.780 -8.448 7.573 1.00 56.03 95 PRO A N 1
ATOM 739 C CA . PRO A 1 95 ? -10.556 -9.590 8.462 1.00 56.03 95 PRO A CA 1
ATOM 740 C C . PRO A 1 95 ? -9.059 -9.885 8.584 1.00 56.03 95 PRO A C 1
ATOM 742 O O . PRO A 1 95 ? -8.440 -10.484 7.712 1.00 56.03 95 PRO A O 1
ATOM 745 N N . VAL A 1 96 ? -8.478 -9.396 9.673 1.00 50.78 96 VAL A N 1
ATOM 746 C CA . VAL A 1 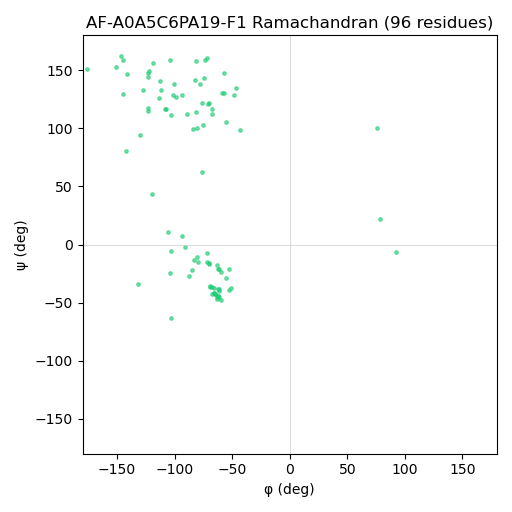96 ? -7.192 -9.893 10.138 1.00 50.78 96 VAL A CA 1
ATOM 747 C C . VAL A 1 96 ? -7.530 -11.240 10.755 1.00 50.78 96 VAL A C 1
ATOM 749 O O . VAL A 1 96 ? -8.187 -11.279 11.799 1.00 50.78 96 VAL A O 1
ATOM 752 N N . ASP A 1 97 ? -7.227 -12.318 10.030 1.00 46.44 97 ASP A N 1
ATOM 753 C CA . ASP A 1 97 ? -7.320 -13.675 10.563 1.00 46.44 97 ASP A CA 1
ATOM 754 C C . ASP A 1 97 ? -6.648 -13.708 11.944 1.00 46.44 97 ASP A C 1
ATOM 756 O O . ASP A 1 97 ? -5.600 -13.095 12.163 1.00 46.44 97 ASP A O 1
ATOM 760 N N . SER A 1 98 ? -7.337 -14.357 12.882 1.00 37.50 98 SER A N 1
ATOM 761 C CA . SER A 1 98 ? -6.853 -14.630 14.241 1.00 37.50 98 SER A CA 1
ATOM 762 C C . SER A 1 98 ? -5.775 -15.703 14.223 1.00 37.50 98 SER A C 1
ATOM 764 O O . SER A 1 98 ? -5.910 -16.633 13.397 1.00 37.50 98 SER A O 1
#

Secondary structure (DSSP, 8-state):
--HHHHHHHHHHHHHHHHHHHHTT-GGGTS--SSTT-TTPSP----GGGPPP-TTPPPPEEEE-GGGEEEEEE-SS-EEEEE--SSTTEEEE-S----

Radius of gyration: 19.64 Å; Cα contacts (8 Å, |Δi|>4): 64; chains: 1; bounding box: 37×36×46 Å

Sequence (98 aa):
MSSSDLAEMDCVSRKEAAQRNMRLHPMWQQPIAVPGGHCQSPIDIVVRKSVFDSALKPLATDYDPETCQQIWNNGYSFLVEYDDSADKSSLTSFPVDS

InterPro domains:
  IPR001148 Alpha carbonic anhydrase domain [PF00194] (27-95)
  IPR036398 Alpha carbonic anhydrase domain superfamily [G3DSA:3.10.200.10] (16-98)
  IPR036398 Alpha carbonic anhydrase domain superfamily [SSF51069] (26-92)

Solvent-accessible surface area (backbone atoms only — not comparable to full-atom values): 6601 Å² total; per-residue (Å²): 136,54,78,65,58,58,53,50,53,54,52,52,54,51,50,53,53,50,55,55,51,30,74,74,38,76,86,48,60,48,84,52,97,59,77,86,47,95,84,62,80,88,75,86,84,52,72,93,76,58,80,89,66,86,88,66,62,79,72,41,77,45,78,44,77,87,34,58,73,50,76,47,72,81,88,84,52,79,47,77,44,62,58,77,91,53,95,57,60,45,80,48,58,68,90,73,82,128

pLDDT: mean 77.62, std 16.51, range [37.5, 97.12]

Mean predicted aligned error: 11.65 Å